Protein AF-A0A9Q5Z4B2-F1 (afdb_monomer_lite)

pLDDT: mean 71.45, std 8.63, range [47.81, 85.69]

Sequence (74 aa):
MPDFTYYIVCLICQCVTLRLWQLIKKSLKNELFSSLQNLRERIQEIFGQLTFEQVISVSSYNFILEALFYAVSY

Structure (mmCIF, N/CA/C/O backbone):
data_AF-A0A9Q5Z4B2-F1
#
_entry.id   AF-A0A9Q5Z4B2-F1
#
loop_
_atom_site.group_PDB
_atom_site.id
_atom_site.type_symbol
_atom_site.label_atom_id
_atom_site.label_alt_id
_atom_site.label_comp_id
_atom_site.label_asym_id
_atom_site.label_entity_id
_atom_site.label_seq_id
_atom_site.pdbx_PDB_ins_code
_atom_site.Cartn_x
_atom_site.Cartn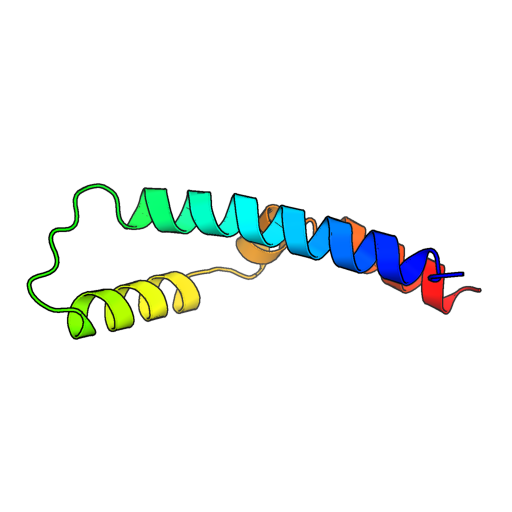_y
_atom_site.Cartn_z
_atom_site.occupancy
_atom_site.B_iso_or_equiv
_atom_site.auth_seq_id
_atom_site.auth_comp_id
_atom_site.auth_asym_id
_atom_site.auth_atom_id
_atom_site.pdbx_PDB_model_num
ATOM 1 N N . MET A 1 1 ? 2.762 8.354 -32.568 1.00 47.81 1 MET A N 1
ATOM 2 C CA . MET A 1 1 ? 2.333 7.058 -31.992 1.00 47.81 1 MET A CA 1
ATOM 3 C C . MET A 1 1 ? 2.769 7.073 -30.540 1.00 47.81 1 MET A C 1
ATOM 5 O O . MET A 1 1 ? 3.864 7.571 -30.321 1.00 47.81 1 MET A O 1
ATOM 9 N N . PRO A 1 2 ? 1.953 6.651 -29.558 1.00 54.12 2 PRO A N 1
ATOM 10 C CA . PRO A 1 2 ? 2.433 6.591 -28.182 1.00 54.12 2 PRO A CA 1
ATOM 11 C C . PRO A 1 2 ? 3.606 5.612 -28.136 1.00 54.12 2 PRO A C 1
ATOM 13 O O . PRO A 1 2 ? 3.468 4.486 -28.618 1.00 54.12 2 PRO A O 1
ATOM 16 N N . ASP A 1 3 ? 4.747 6.061 -27.619 1.00 67.00 3 ASP A N 1
ATOM 17 C CA . ASP A 1 3 ? 5.939 5.234 -27.480 1.00 67.00 3 ASP A CA 1
ATOM 18 C C . ASP A 1 3 ? 5.628 3.960 -26.691 1.00 67.00 3 ASP A C 1
ATOM 20 O O . ASP A 1 3 ? 4.811 3.953 -25.767 1.00 67.00 3 ASP A O 1
ATOM 24 N N . PHE A 1 4 ? 6.297 2.865 -27.044 1.00 62.91 4 PHE A N 1
ATOM 25 C CA . PHE A 1 4 ? 6.197 1.575 -26.354 1.00 62.91 4 PHE A CA 1
ATOM 26 C C . PHE A 1 4 ? 6.394 1.720 -24.829 1.00 62.91 4 PHE A C 1
ATOM 28 O O . PHE A 1 4 ? 5.703 1.082 -24.033 1.00 62.91 4 PHE A O 1
ATOM 35 N N . THR A 1 5 ? 7.241 2.669 -24.425 1.00 59.50 5 THR A N 1
ATOM 36 C CA . THR A 1 5 ? 7.472 3.093 -23.039 1.00 59.50 5 THR A CA 1
ATOM 37 C C . THR A 1 5 ? 6.198 3.589 -22.348 1.00 59.50 5 THR A C 1
ATOM 39 O O . THR A 1 5 ? 5.955 3.244 -21.194 1.00 59.50 5 THR A O 1
ATOM 42 N N . TYR A 1 6 ? 5.337 4.341 -23.041 1.00 66.75 6 TYR A N 1
ATOM 43 C CA . TYR A 1 6 ? 4.074 4.834 -22.485 1.00 66.75 6 TYR A CA 1
ATOM 44 C C . TYR A 1 6 ? 3.109 3.685 -22.172 1.00 66.75 6 TYR A C 1
ATOM 46 O O . TYR A 1 6 ? 2.512 3.653 -21.097 1.00 66.75 6 TYR A O 1
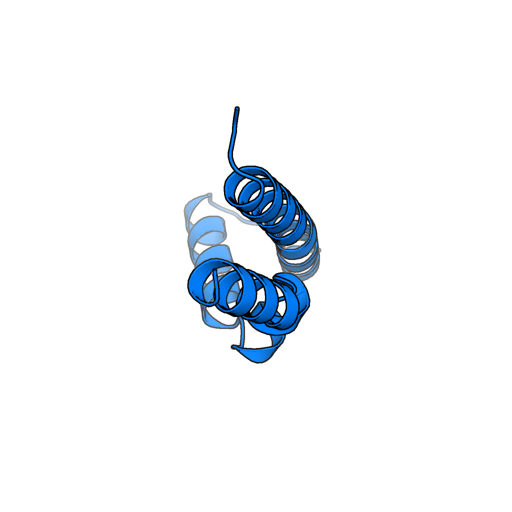ATOM 54 N N . TYR A 1 7 ? 2.998 2.704 -23.072 1.00 65.00 7 TYR A N 1
ATOM 55 C CA . TYR A 1 7 ? 2.162 1.520 -22.855 1.00 65.00 7 TYR A CA 1
ATOM 56 C C . TYR A 1 7 ? 2.651 0.676 -21.680 1.00 65.00 7 TYR A C 1
ATOM 58 O O . TYR A 1 7 ? 1.840 0.252 -20.857 1.00 65.00 7 TYR A O 1
ATOM 66 N N . ILE A 1 8 ? 3.966 0.479 -21.564 1.00 62.16 8 ILE A N 1
ATOM 67 C CA . ILE A 1 8 ? 4.561 -0.258 -20.448 1.00 62.16 8 ILE A CA 1
ATOM 68 C C . ILE A 1 8 ? 4.314 0.464 -19.120 1.00 62.16 8 ILE A C 1
ATOM 70 O O . ILE A 1 8 ? 3.843 -0.162 -18.171 1.00 62.16 8 ILE A O 1
ATOM 74 N N . VAL A 1 9 ? 4.538 1.780 -19.054 1.00 66.31 9 VAL A N 1
ATOM 75 C CA . VAL A 1 9 ? 4.274 2.577 -17.844 1.00 66.31 9 VAL A CA 1
ATOM 76 C C . VAL A 1 9 ? 2.795 2.521 -17.453 1.00 66.31 9 VAL A C 1
ATOM 78 O O . VAL A 1 9 ? 2.479 2.343 -16.277 1.00 66.31 9 VAL A O 1
ATOM 81 N N . CYS A 1 10 ? 1.879 2.610 -18.421 1.00 64.12 10 CYS A N 1
ATOM 82 C CA . CYS A 1 10 ? 0.441 2.538 -18.158 1.00 64.12 10 CYS A CA 1
ATOM 83 C C . CYS A 1 10 ? 0.026 1.153 -17.627 1.00 64.12 10 CYS A C 1
ATOM 85 O O . CYS A 1 10 ? -0.685 1.057 -16.624 1.00 64.12 10 CYS A O 1
ATOM 87 N N . LEU A 1 11 ? 0.532 0.077 -18.242 1.00 62.28 11 LEU A N 1
ATOM 88 C CA . LEU A 1 11 ? 0.245 -1.304 -17.847 1.00 62.28 11 LEU A CA 1
ATOM 89 C C . LEU A 1 11 ? 0.804 -1.632 -16.453 1.00 62.28 11 LEU A C 1
ATOM 91 O O . LEU A 1 11 ? 0.116 -2.251 -15.636 1.00 62.28 11 LEU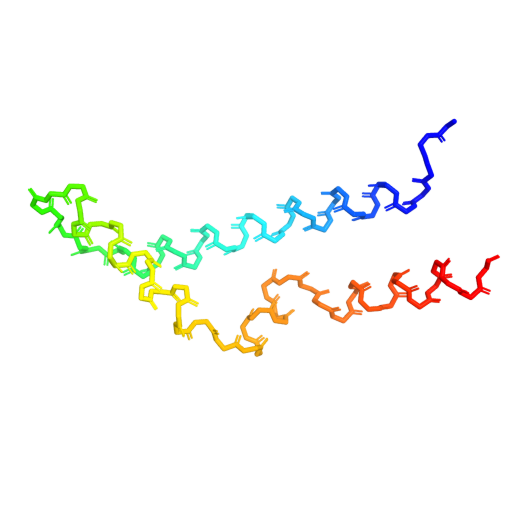 A O 1
ATOM 95 N N . ILE A 1 12 ? 2.023 -1.166 -16.158 1.00 64.62 12 ILE A N 1
ATOM 96 C CA . ILE A 1 12 ? 2.645 -1.259 -14.832 1.00 64.62 12 ILE A CA 1
ATOM 97 C C . ILE A 1 12 ? 1.780 -0.524 -13.807 1.00 64.62 12 ILE A C 1
ATOM 99 O O . ILE A 1 12 ? 1.385 -1.122 -12.808 1.00 64.62 12 ILE A O 1
ATOM 103 N N . CYS A 1 13 ? 1.422 0.737 -14.063 1.00 64.19 13 CYS A N 1
ATOM 104 C CA . CYS A 1 13 ? 0.639 1.559 -13.137 1.00 64.19 13 CYS A CA 1
ATOM 105 C C . CYS A 1 13 ? -0.729 0.926 -12.819 1.00 64.19 13 CYS A C 1
ATOM 107 O O . CYS A 1 13 ? -1.162 0.881 -11.662 1.0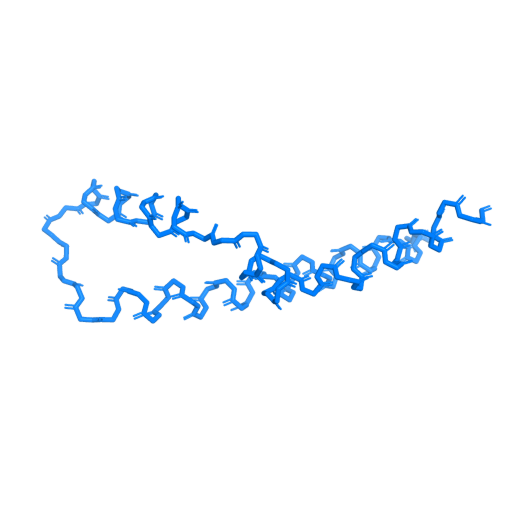0 64.19 13 CYS A O 1
ATOM 109 N N . GLN A 1 14 ? -1.378 0.341 -13.828 1.00 67.38 14 GLN A N 1
ATOM 110 C CA . GLN A 1 14 ? -2.645 -0.368 -13.669 1.00 67.38 14 GLN A CA 1
ATOM 111 C C . GLN A 1 14 ? -2.495 -1.657 -12.838 1.00 67.38 14 GLN A C 1
ATOM 113 O O . GLN A 1 14 ? -3.326 -1.930 -11.966 1.00 67.38 14 GLN A O 1
ATOM 118 N N . CYS A 1 15 ? -1.414 -2.420 -13.035 1.00 64.38 15 CYS A N 1
ATOM 119 C CA . CYS A 1 15 ? -1.126 -3.629 -12.256 1.00 64.38 15 CYS A CA 1
ATOM 120 C C . CYS A 1 15 ? -0.768 -3.324 -10.794 1.00 64.38 15 CYS A C 1
ATOM 122 O O . CYS A 1 15 ? -1.261 -4.004 -9.887 1.00 64.38 15 CYS A O 1
ATOM 124 N N . VAL A 1 16 ? 0.050 -2.291 -10.560 1.00 67.81 16 VAL A N 1
ATOM 125 C CA . VAL A 1 16 ? 0.438 -1.840 -9.214 1.00 67.81 16 VAL A CA 1
ATOM 126 C C . VAL A 1 16 ? -0.805 -1.425 -8.433 1.00 67.81 16 VAL A C 1
ATOM 128 O O . VAL A 1 16 ? -1.000 -1.867 -7.302 1.00 67.81 16 VAL A O 1
ATOM 131 N N . THR A 1 17 ? -1.690 -0.646 -9.061 1.00 70.38 17 THR A N 1
ATOM 132 C CA . THR A 1 17 ? -2.913 -0.140 -8.425 1.00 70.38 17 THR A CA 1
ATOM 133 C C . THR A 1 17 ? -3.837 -1.279 -7.987 1.00 70.38 17 THR A C 1
ATOM 135 O O . THR A 1 17 ? -4.335 -1.277 -6.860 1.00 70.38 17 THR A O 1
ATOM 138 N N . LEU A 1 18 ? -4.030 -2.296 -8.837 1.00 74.25 18 LEU A N 1
ATOM 139 C CA . LEU A 1 18 ? -4.901 -3.433 -8.525 1.00 74.25 18 LEU A CA 1
ATOM 140 C C . LEU A 1 18 ? -4.382 -4.256 -7.335 1.00 74.25 18 LEU A C 1
ATOM 142 O O . LEU A 1 18 ? -5.154 -4.634 -6.451 1.00 74.25 18 LEU A O 1
ATOM 146 N N . ARG A 1 19 ? -3.077 -4.545 -7.300 1.00 72.69 19 ARG A N 1
ATOM 147 C CA . ARG A 1 19 ? -2.469 -5.369 -6.242 1.00 72.69 19 ARG A CA 1
ATOM 148 C C . ARG A 1 19 ? -2.341 -4.609 -4.925 1.00 72.69 19 ARG A C 1
ATOM 150 O O . ARG A 1 19 ? -2.621 -5.179 -3.871 1.00 72.69 19 ARG A O 1
ATOM 157 N N . LEU A 1 20 ? -2.007 -3.321 -4.984 1.00 76.31 20 LEU A N 1
ATOM 158 C CA . LEU A 1 20 ? -1.988 -2.438 -3.820 1.00 76.31 20 LEU A CA 1
ATOM 159 C C . LEU A 1 20 ? -3.376 -2.367 -3.171 1.00 76.31 20 LEU A C 1
ATOM 161 O O . LEU A 1 20 ? -3.506 -2.513 -1.957 1.00 76.31 20 LEU A O 1
ATOM 165 N N . TRP A 1 21 ? -4.428 -2.246 -3.984 1.00 75.81 21 TRP A N 1
ATOM 166 C CA . TRP A 1 21 ? -5.804 -2.242 -3.496 1.00 75.81 21 TRP A CA 1
ATOM 167 C C . TRP A 1 21 ? -6.191 -3.540 -2.777 1.00 75.81 21 TRP A C 1
ATOM 169 O O . TRP A 1 21 ? -6.872 -3.494 -1.754 1.00 75.81 21 TRP A O 1
ATOM 179 N N . GLN A 1 22 ? -5.737 -4.700 -3.262 1.00 81.12 22 GLN A N 1
ATOM 180 C CA . GLN A 1 22 ? -5.958 -5.987 -2.586 1.00 81.12 22 GLN A CA 1
ATOM 181 C C . GLN A 1 22 ? -5.246 -6.064 -1.231 1.00 81.12 22 GLN A C 1
ATOM 183 O O . GLN A 1 22 ? -5.796 -6.617 -0.277 1.00 81.12 22 GLN A O 1
ATOM 188 N N . LEU A 1 23 ? -4.042 -5.498 -1.135 1.00 80.19 23 LEU A N 1
ATOM 189 C CA . LEU A 1 23 ? -3.255 -5.466 0.096 1.00 80.19 23 LEU A CA 1
ATOM 190 C C . LEU A 1 23 ? -3.922 -4.560 1.141 1.00 80.19 23 LEU A C 1
ATOM 192 O O . LEU A 1 23 ? -4.183 -4.999 2.259 1.00 80.19 23 LEU A O 1
ATOM 196 N N . ILE A 1 24 ? -4.329 -3.357 0.728 1.00 80.38 24 ILE A N 1
ATOM 197 C CA . ILE A 1 24 ? -5.091 -2.423 1.565 1.00 80.38 24 ILE A CA 1
ATOM 198 C C . ILE A 1 24 ? -6.412 -3.061 2.017 1.00 80.38 24 ILE A C 1
ATOM 200 O O . ILE A 1 24 ? -6.725 -3.051 3.204 1.00 80.38 24 ILE A O 1
ATOM 204 N N . LYS A 1 25 ? -7.168 -3.697 1.108 1.00 82.25 25 LYS A N 1
ATOM 205 C CA . LYS A 1 25 ? -8.415 -4.400 1.457 1.00 82.25 25 LYS A CA 1
ATOM 206 C C . LYS A 1 25 ? -8.216 -5.505 2.488 1.00 82.25 25 LYS A C 1
ATOM 208 O O . LYS A 1 25 ? -9.096 -5.701 3.320 1.00 82.25 25 LYS A O 1
ATOM 213 N N . LYS A 1 26 ? -7.109 -6.250 2.417 1.00 84.44 26 LYS A N 1
ATOM 214 C CA . LYS A 1 26 ? -6.790 -7.278 3.415 1.00 84.44 26 LYS A CA 1
ATOM 215 C C . LYS A 1 26 ? -6.498 -6.657 4.777 1.00 84.44 26 LYS A C 1
ATOM 217 O O . LYS A 1 26 ? -7.054 -7.146 5.754 1.00 84.44 26 LYS A O 1
ATOM 222 N N . SER A 1 27 ? -5.699 -5.591 4.832 1.00 78.31 27 SER A N 1
ATOM 223 C CA . SER A 1 27 ? -5.382 -4.907 6.095 1.00 78.31 27 SER A CA 1
ATOM 224 C C . SER A 1 27 ? -6.589 -4.220 6.729 1.00 78.31 27 SER A C 1
ATOM 226 O O . SER A 1 27 ? -6.689 -4.179 7.945 1.00 78.31 27 SER A O 1
ATOM 228 N N . LEU A 1 28 ? -7.533 -3.727 5.924 1.00 82.25 28 LEU A N 1
ATOM 229 C CA . LEU A 1 28 ? -8.760 -3.090 6.415 1.00 82.25 28 LEU A CA 1
ATOM 230 C C . LEU A 1 28 ? -9.881 -4.093 6.738 1.00 82.25 28 LEU A C 1
ATOM 232 O O . LEU A 1 28 ? -10.960 -3.702 7.187 1.00 82.25 28 LEU A O 1
ATOM 236 N N . LYS A 1 29 ? -9.680 -5.391 6.472 1.00 78.88 29 LYS A N 1
ATOM 237 C CA . LYS A 1 29 ? -10.722 -6.396 6.684 1.00 78.88 29 LYS A CA 1
ATOM 238 C C . LYS A 1 29 ? -10.972 -6.548 8.188 1.00 78.88 29 LYS A C 1
ATOM 240 O O . LYS A 1 29 ? -10.084 -6.975 8.914 1.00 78.88 29 LYS A O 1
ATOM 245 N N . ASN A 1 30 ? -12.208 -6.270 8.605 1.00 79.44 30 ASN A N 1
ATOM 246 C CA . ASN A 1 30 ? -12.700 -6.261 9.993 1.00 79.44 30 ASN A CA 1
ATOM 247 C C . ASN A 1 30 ? -12.395 -4.998 10.818 1.00 79.44 30 ASN A C 1
ATOM 249 O O . ASN A 1 30 ? -12.641 -5.012 12.022 1.00 79.44 30 ASN A O 1
ATOM 253 N N . GLU A 1 31 ? -11.937 -3.901 10.210 1.00 79.38 31 GLU A N 1
ATOM 254 C CA . GLU A 1 31 ? -11.823 -2.624 10.925 1.00 79.38 31 GLU A CA 1
ATOM 255 C C . GLU A 1 31 ? -13.078 -1.757 10.712 1.00 79.38 31 GLU A C 1
ATOM 257 O O . GLU A 1 31 ? -13.505 -1.503 9.584 1.00 79.38 31 GLU A O 1
ATOM 262 N N . LEU A 1 32 ? -13.697 -1.321 11.816 1.00 77.19 32 LEU A N 1
ATOM 263 C CA . LEU A 1 32 ? -14.802 -0.361 11.824 1.00 77.19 32 LEU A CA 1
ATOM 264 C C . LEU A 1 32 ? -14.254 1.004 12.235 1.00 77.19 32 LEU A C 1
ATOM 266 O O . LEU A 1 32 ? -13.800 1.190 13.363 1.00 77.19 32 LEU A O 1
ATOM 270 N N . PHE A 1 33 ? -14.308 1.966 11.320 1.00 82.31 33 PHE A N 1
ATOM 271 C CA . PHE A 1 33 ? -13.808 3.314 11.562 1.00 82.31 33 PHE A CA 1
ATOM 272 C C . PHE A 1 33 ? -14.944 4.219 12.033 1.00 82.31 33 PHE A C 1
ATOM 274 O O . PHE A 1 33 ? -15.957 4.366 11.353 1.00 82.31 33 PHE A O 1
ATOM 281 N N . SER A 1 34 ? -14.760 4.853 13.190 1.00 81.06 34 SER A N 1
ATOM 282 C CA . SER A 1 34 ? -15.703 5.830 13.748 1.00 81.06 34 SER A CA 1
ATOM 283 C C . SER A 1 34 ? -15.617 7.205 13.074 1.00 81.06 34 SER A C 1
ATOM 285 O O . SER A 1 34 ? -16.517 8.025 13.238 1.00 81.06 34 SER A O 1
ATOM 287 N N . SER A 1 35 ? -14.551 7.469 12.311 1.00 84.38 35 SER A N 1
ATOM 288 C CA . SER A 1 35 ? -14.360 8.712 11.565 1.00 84.38 35 SER A CA 1
ATOM 289 C C . SER A 1 35 ? -13.519 8.491 10.301 1.00 84.38 35 SER A C 1
ATOM 291 O O . SER A 1 35 ? -12.713 7.560 10.218 1.00 84.38 35 SER A O 1
ATOM 293 N N . LEU A 1 36 ? -13.664 9.392 9.324 1.00 82.19 36 LEU A N 1
ATOM 294 C CA . LEU A 1 36 ? -12.811 9.415 8.128 1.00 82.19 36 LEU A CA 1
ATOM 295 C C . LEU A 1 36 ? -11.341 9.720 8.456 1.00 82.19 36 LEU A C 1
ATOM 297 O O . LEU A 1 36 ? -10.452 9.314 7.709 1.00 82.19 36 LEU A O 1
ATOM 301 N N . GLN A 1 37 ? -11.081 10.414 9.566 1.00 77.62 37 GLN A N 1
ATOM 302 C CA . GLN A 1 37 ? -9.728 10.725 10.015 1.00 77.62 37 GLN A CA 1
ATOM 303 C C . GLN A 1 37 ? -8.995 9.451 10.457 1.00 77.62 37 GLN A C 1
ATOM 305 O O . GLN A 1 37 ? -7.877 9.213 10.011 1.00 77.62 37 GLN A O 1
ATOM 310 N N . ASN A 1 38 ? -9.669 8.571 11.203 1.00 80.38 38 ASN A N 1
ATOM 311 C CA . ASN A 1 38 ? -9.100 7.293 11.642 1.00 80.38 38 ASN A CA 1
ATOM 312 C C . ASN A 1 38 ? -8.789 6.379 10.447 1.00 80.38 38 ASN A C 1
ATOM 314 O O . ASN A 1 38 ? -7.774 5.689 10.436 1.00 80.38 38 ASN A O 1
ATOM 318 N N . LEU A 1 39 ? -9.638 6.400 9.411 1.00 80.75 39 LEU A N 1
ATOM 319 C CA . LEU A 1 39 ? -9.375 5.673 8.167 1.00 80.75 39 LEU A CA 1
ATOM 320 C C . LEU A 1 39 ? -8.131 6.219 7.453 1.00 80.75 39 LEU A C 1
ATOM 322 O O . LEU A 1 39 ? -7.308 5.442 6.974 1.00 80.75 39 LEU A O 1
ATOM 326 N N . ARG A 1 40 ? -7.978 7.548 7.378 1.00 81.75 40 ARG A N 1
ATOM 327 C CA . ARG A 1 40 ? -6.806 8.183 6.759 1.00 81.75 40 ARG A CA 1
ATOM 328 C C . ARG A 1 40 ? -5.521 7.807 7.490 1.00 81.75 40 ARG A C 1
ATOM 330 O O . ARG A 1 40 ? -4.564 7.412 6.833 1.00 81.75 40 ARG A O 1
ATOM 337 N N . GLU A 1 41 ? -5.513 7.919 8.813 1.00 85.69 41 GLU A N 1
ATOM 338 C CA . GLU A 1 41 ? -4.360 7.564 9.648 1.00 85.69 41 GLU A CA 1
ATOM 339 C C . GLU A 1 41 ? -3.995 6.093 9.469 1.00 85.69 41 GLU A C 1
ATOM 341 O O . GLU A 1 41 ? -2.839 5.768 9.206 1.00 85.69 41 GLU A O 1
ATOM 346 N N . ARG A 1 42 ? -4.994 5.205 9.463 1.00 82.56 42 ARG A N 1
ATOM 347 C CA . ARG A 1 42 ? -4.767 3.778 9.248 1.00 82.56 42 ARG A CA 1
ATOM 348 C C . ARG A 1 42 ? -4.195 3.462 7.872 1.00 82.56 42 ARG A C 1
ATOM 350 O O . ARG A 1 42 ? -3.283 2.651 7.743 1.00 82.56 42 ARG A O 1
ATOM 357 N N . ILE A 1 43 ? -4.714 4.109 6.833 1.00 81.88 43 ILE A N 1
ATOM 358 C CA . ILE A 1 43 ? -4.177 3.985 5.479 1.00 81.88 43 ILE A CA 1
ATOM 359 C C . ILE A 1 43 ? -2.718 4.462 5.447 1.00 81.88 43 ILE A C 1
ATOM 361 O O . ILE A 1 43 ? -1.877 3.779 4.866 1.00 81.88 43 ILE A O 1
ATOM 365 N N . GLN A 1 44 ? -2.394 5.585 6.093 1.00 78.12 44 GLN A N 1
ATOM 366 C CA . GLN A 1 44 ? -1.019 6.086 6.180 1.00 78.12 44 GLN A CA 1
ATOM 367 C C . GLN A 1 44 ? -0.086 5.127 6.929 1.00 78.12 44 GLN A C 1
ATOM 369 O O . GLN A 1 44 ? 1.037 4.920 6.476 1.00 78.12 44 GLN A O 1
ATOM 374 N N . GLU A 1 45 ? -0.542 4.493 8.010 1.00 84.06 45 GLU A N 1
ATOM 375 C CA . GLU A 1 45 ? 0.220 3.445 8.699 1.00 84.06 45 GLU A CA 1
ATOM 376 C C . GLU A 1 45 ? 0.480 2.238 7.796 1.00 84.06 45 GLU A C 1
ATOM 378 O O . GLU A 1 45 ? 1.611 1.763 7.727 1.00 84.06 45 GLU A O 1
ATOM 383 N N . ILE A 1 46 ? -0.535 1.768 7.061 1.00 82.38 46 ILE A N 1
ATOM 384 C CA . ILE A 1 46 ? -0.384 0.663 6.103 1.00 82.38 46 ILE A CA 1
ATOM 385 C C . ILE A 1 46 ? 0.674 1.025 5.056 1.00 82.38 46 ILE A C 1
ATOM 387 O O . ILE A 1 46 ? 1.546 0.211 4.761 1.00 82.38 46 ILE A O 1
ATOM 391 N N . PHE A 1 47 ? 0.640 2.252 4.528 1.00 77.62 47 PHE A N 1
ATOM 392 C CA . PHE A 1 47 ? 1.654 2.732 3.591 1.00 77.62 47 PHE A CA 1
ATOM 393 C C . PHE A 1 47 ? 3.046 2.858 4.225 1.00 77.62 47 PHE A C 1
ATOM 395 O O . PHE A 1 47 ? 4.029 2.534 3.566 1.00 77.62 47 PHE A O 1
ATOM 402 N N . GLY A 1 48 ? 3.145 3.278 5.488 1.00 77.50 48 GLY A N 1
ATOM 40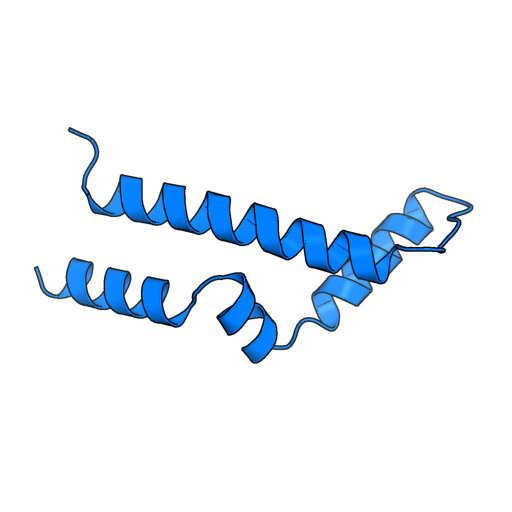3 C CA . GLY A 1 48 ? 4.412 3.355 6.223 1.00 77.50 48 GLY A CA 1
ATOM 404 C C . GLY A 1 48 ? 5.013 1.988 6.569 1.00 77.50 48 GLY A C 1
ATOM 405 O O . GLY A 1 48 ? 6.224 1.875 6.735 1.00 77.50 48 GLY A O 1
ATOM 406 N N . GLN A 1 49 ? 4.183 0.946 6.650 1.00 79.06 49 GLN A N 1
ATOM 407 C CA . GLN A 1 49 ? 4.602 -0.436 6.900 1.00 79.06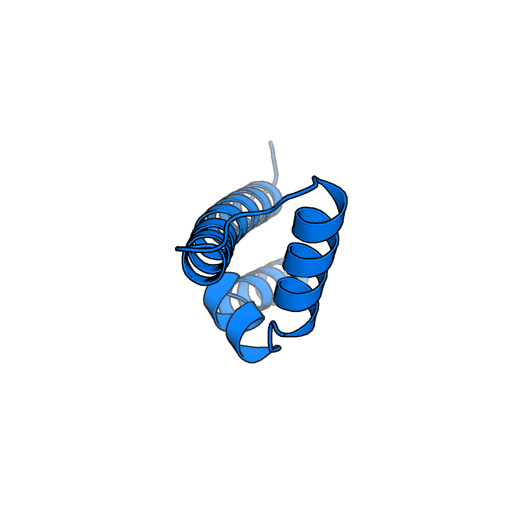 49 GLN A CA 1
ATOM 408 C C . GLN A 1 49 ? 4.935 -1.218 5.624 1.00 79.06 49 GLN A C 1
ATOM 410 O O . GLN A 1 49 ? 5.474 -2.324 5.718 1.00 79.06 49 GLN A O 1
ATOM 415 N N . LEU A 1 50 ? 4.635 -0.677 4.438 1.00 76.25 50 LEU A N 1
ATOM 416 C CA . LEU A 1 50 ? 5.030 -1.304 3.180 1.00 76.25 50 LEU A CA 1
ATOM 417 C C . LEU A 1 50 ? 6.556 -1.351 3.098 1.00 76.25 50 LEU A C 1
ATOM 419 O O . LEU A 1 50 ? 7.230 -0.336 2.933 1.00 76.25 50 LEU A O 1
ATOM 423 N N . THR A 1 51 ? 7.105 -2.558 3.192 1.00 71.31 51 THR A N 1
ATOM 424 C CA . THR A 1 51 ? 8.535 -2.772 3.000 1.00 71.31 51 THR A CA 1
ATOM 425 C C . THR A 1 51 ? 8.892 -2.644 1.527 1.00 71.31 51 THR A C 1
ATOM 427 O O . THR A 1 51 ? 8.077 -2.903 0.637 1.00 71.31 51 THR A O 1
ATOM 430 N N . PHE A 1 52 ? 10.151 -2.298 1.262 1.00 65.44 52 PHE A N 1
ATOM 431 C CA . PHE A 1 52 ? 10.679 -2.224 -0.096 1.00 65.44 52 PHE A CA 1
ATOM 432 C C . PHE A 1 52 ? 10.446 -3.534 -0.868 1.00 65.44 52 PHE A C 1
ATOM 434 O O . PHE A 1 52 ? 10.026 -3.488 -2.013 1.00 65.44 52 PHE A O 1
ATOM 441 N N . GLU A 1 53 ? 10.574 -4.702 -0.231 1.00 65.81 53 GLU A N 1
ATOM 442 C CA . GLU A 1 53 ? 10.246 -5.998 -0.848 1.00 65.81 53 GLU A CA 1
ATOM 443 C C . GLU A 1 53 ? 8.769 -6.153 -1.236 1.00 65.81 53 GLU A C 1
ATOM 445 O O . GLU A 1 53 ? 8.464 -6.692 -2.303 1.00 65.81 53 GLU A O 1
ATOM 450 N N . GLN A 1 54 ? 7.832 -5.681 -0.405 1.00 67.00 54 GLN A N 1
ATOM 451 C CA . GLN A 1 54 ? 6.414 -5.706 -0.767 1.00 67.00 54 GLN A CA 1
ATOM 452 C C . GLN A 1 54 ? 6.132 -4.747 -1.914 1.00 67.00 54 GLN A C 1
ATOM 454 O O . GLN A 1 54 ? 5.413 -5.113 -2.839 1.00 67.00 54 GLN A O 1
ATOM 459 N N . VAL A 1 55 ? 6.746 -3.563 -1.914 1.00 67.00 55 VAL A N 1
ATOM 460 C CA . VAL A 1 55 ? 6.687 -2.650 -3.059 1.00 67.00 55 VAL A CA 1
ATOM 461 C C . VAL A 1 55 ? 7.251 -3.341 -4.298 1.00 67.00 55 VAL A C 1
ATOM 463 O O . VAL A 1 55 ? 6.595 -3.310 -5.335 1.00 67.00 55 VAL A O 1
ATOM 466 N N . ILE A 1 56 ? 8.377 -4.052 -4.193 1.00 65.06 56 ILE A N 1
ATOM 467 C CA . ILE A 1 56 ? 8.982 -4.800 -5.300 1.00 65.06 56 ILE A CA 1
ATOM 468 C C . ILE A 1 56 ? 8.028 -5.855 -5.869 1.00 65.06 56 ILE A C 1
ATOM 470 O O . ILE A 1 56 ? 7.804 -5.911 -7.081 1.00 65.06 56 ILE A O 1
ATOM 474 N N . SER A 1 57 ? 7.420 -6.653 -4.995 1.00 66.81 57 SER A N 1
ATOM 475 C CA . SER A 1 57 ? 6.500 -7.733 -5.358 1.00 66.81 57 SER A CA 1
ATOM 476 C C . SER A 1 57 ? 5.170 -7.215 -5.931 1.00 66.81 57 SER A C 1
ATOM 478 O O . SER A 1 57 ? 4.670 -7.703 -6.950 1.00 66.81 57 SER A O 1
ATOM 480 N N . VAL A 1 58 ? 4.603 -6.170 -5.321 1.00 65.75 58 VAL A N 1
ATOM 481 C CA . VAL A 1 58 ? 3.314 -5.576 -5.710 1.00 65.75 58 VAL A CA 1
ATOM 482 C C . VAL A 1 58 ? 3.446 -4.774 -7.004 1.00 65.75 58 VAL A C 1
ATOM 484 O O . VAL A 1 58 ? 2.546 -4.829 -7.842 1.00 65.75 58 VAL A O 1
ATOM 487 N N . SER A 1 59 ? 4.567 -4.075 -7.200 1.00 64.69 59 SER A N 1
ATOM 488 C CA . SER A 1 59 ? 4.792 -3.233 -8.380 1.00 64.69 59 SER A CA 1
ATOM 489 C C . SER A 1 59 ? 5.418 -3.960 -9.570 1.00 64.69 59 SER A C 1
ATOM 491 O O . SER A 1 59 ? 5.516 -3.378 -10.645 1.00 64.69 59 SER A O 1
ATOM 493 N N . SER A 1 60 ? 5.792 -5.238 -9.425 1.00 67.44 60 SER A N 1
ATOM 494 C CA . SER A 1 60 ? 6.634 -5.937 -10.411 1.00 67.44 60 SER A CA 1
ATOM 495 C C . SER A 1 60 ? 7.924 -5.149 -10.676 1.00 67.44 60 SER A C 1
ATOM 497 O O . SER A 1 60 ? 8.334 -4.970 -11.814 1.00 67.44 60 SER A O 1
ATOM 499 N N . TYR A 1 61 ? 8.557 -4.635 -9.623 1.00 63.91 61 TYR A N 1
ATOM 500 C CA . TYR A 1 61 ? 9.659 -3.671 -9.703 1.00 63.91 61 TYR A CA 1
ATOM 501 C C . TYR A 1 61 ? 10.846 -4.135 -10.548 1.00 63.91 61 TYR A C 1
ATOM 503 O O . TYR A 1 61 ? 11.424 -3.323 -11.258 1.00 63.91 61 TYR A O 1
ATOM 511 N N . ASN A 1 62 ? 11.162 -5.434 -10.551 1.00 65.50 62 ASN A N 1
ATOM 512 C CA . ASN A 1 62 ? 12.188 -5.981 -11.446 1.00 65.50 62 ASN A CA 1
ATOM 513 C C . ASN A 1 62 ? 11.818 -5.789 -12.923 1.00 65.50 62 ASN A C 1
ATOM 515 O O . ASN A 1 62 ? 12.667 -5.406 -13.712 1.00 65.50 62 ASN A O 1
ATOM 519 N N . PHE A 1 63 ? 10.541 -5.945 -13.278 1.00 66.44 63 PHE A N 1
ATOM 520 C CA . PHE A 1 63 ? 10.041 -5.657 -14.623 1.00 66.44 63 PHE A CA 1
ATOM 521 C C . PHE A 1 63 ? 10.080 -4.152 -14.941 1.00 66.44 63 PHE A C 1
ATOM 523 O O . PHE A 1 63 ? 10.384 -3.773 -16.066 1.00 66.44 63 PHE A O 1
ATOM 530 N N . ILE A 1 64 ? 9.827 -3.281 -13.953 1.00 67.44 64 ILE A N 1
ATOM 531 C CA . ILE A 1 64 ? 9.988 -1.824 -14.116 1.00 67.44 64 ILE A CA 1
ATOM 532 C C . ILE A 1 64 ? 11.459 -1.472 -14.374 1.00 67.44 64 ILE A C 1
ATOM 534 O O . ILE A 1 64 ? 11.750 -0.694 -15.279 1.00 67.44 64 ILE A O 1
ATOM 538 N N . LEU A 1 65 ? 12.384 -2.045 -13.599 1.00 67.69 65 LEU A N 1
ATOM 539 C CA . LEU A 1 65 ? 13.819 -1.844 -13.777 1.00 67.69 65 LEU A CA 1
ATOM 540 C C . LEU A 1 65 ? 14.295 -2.377 -15.126 1.00 67.69 65 LEU A C 1
ATOM 542 O O . LEU A 1 65 ? 15.006 -1.665 -15.823 1.00 67.69 65 LEU A O 1
ATOM 546 N N . GLU A 1 66 ? 13.874 -3.576 -15.528 1.00 69.44 66 GLU A N 1
ATOM 547 C CA . GLU A 1 66 ? 14.192 -4.136 -16.845 1.00 69.44 66 GLU A CA 1
ATOM 548 C C . GLU A 1 66 ? 13.665 -3.252 -17.978 1.00 69.44 66 GLU A C 1
ATOM 550 O O . GLU A 1 66 ? 14.400 -2.963 -18.921 1.00 69.44 66 GLU A O 1
ATOM 555 N N . ALA A 1 67 ? 12.430 -2.753 -17.870 1.00 67.31 67 ALA A N 1
ATOM 556 C CA . ALA A 1 67 ? 11.864 -1.832 -18.849 1.00 67.31 67 ALA A CA 1
ATOM 557 C C . ALA A 1 67 ? 12.615 -0.491 -18.901 1.00 67.31 67 ALA A C 1
ATOM 559 O O . ALA A 1 67 ? 12.842 0.036 -19.988 1.00 67.31 67 ALA A O 1
ATOM 560 N N . LEU A 1 68 ? 13.026 0.051 -17.749 1.00 66.19 68 LEU A N 1
ATOM 561 C CA . LEU A 1 68 ? 13.857 1.255 -17.669 1.00 66.19 68 LEU A CA 1
ATOM 562 C C . LEU A 1 68 ? 15.236 1.023 -18.294 1.00 66.19 68 LEU A C 1
ATOM 564 O O . LEU A 1 68 ? 15.682 1.841 -19.091 1.00 66.19 68 LEU A O 1
ATOM 568 N N . PHE A 1 69 ? 15.892 -0.099 -17.986 1.00 67.56 69 PHE A N 1
ATOM 569 C CA . PHE A 1 69 ? 17.177 -0.456 -18.586 1.00 67.56 69 PHE A CA 1
ATOM 570 C C . PHE A 1 69 ? 17.061 -0.619 -20.100 1.00 67.56 69 PHE A C 1
ATOM 572 O O . PHE A 1 69 ? 17.897 -0.090 -20.827 1.00 67.56 69 PHE A O 1
ATOM 579 N N . TYR A 1 70 ? 16.016 -1.284 -20.587 1.00 68.06 70 TYR A N 1
ATOM 580 C CA . TYR A 1 70 ? 15.771 -1.436 -22.018 1.00 68.06 70 TYR A CA 1
ATOM 581 C C . TYR A 1 70 ? 15.524 -0.086 -22.709 1.00 68.06 70 TYR A C 1
ATOM 583 O O . TYR A 1 70 ? 16.113 0.179 -23.751 1.00 68.06 70 TYR A O 1
ATOM 591 N N . ALA A 1 71 ? 14.710 0.788 -22.110 1.00 61.38 71 ALA A N 1
ATOM 592 C CA . ALA A 1 71 ? 14.379 2.100 -22.669 1.00 61.38 71 ALA A CA 1
ATOM 593 C C . ALA A 1 71 ? 15.546 3.103 -22.659 1.00 61.38 71 ALA A C 1
ATOM 595 O O . ALA A 1 71 ? 15.511 4.059 -23.421 1.00 61.38 71 ALA A O 1
ATOM 596 N N . VAL A 1 72 ? 16.544 2.919 -21.787 1.00 62.00 72 VAL A N 1
ATOM 597 C CA . VAL A 1 72 ? 17.752 3.767 -21.720 1.00 62.00 72 VAL A CA 1
ATOM 598 C C . VAL A 1 72 ? 18.907 3.184 -22.550 1.00 62.00 72 VAL A C 1
ATOM 600 O O . VAL A 1 72 ? 19.846 3.900 -22.887 1.00 62.00 72 VAL A O 1
ATOM 603 N N . SER A 1 73 ? 18.850 1.892 -22.891 1.00 64.44 73 SER A N 1
ATOM 604 C CA . SER A 1 73 ? 19.855 1.214 -23.729 1.00 64.44 73 SER A CA 1
ATOM 605 C C . SER A 1 73 ? 19.604 1.365 -25.239 1.00 64.44 73 SER A C 1
ATOM 607 O O . SER A 1 73 ? 20.370 0.813 -26.031 1.00 64.44 73 SER A O 1
ATOM 609 N N . TYR A 1 74 ? 18.544 2.078 -25.634 1.00 48.72 74 TYR A N 1
ATOM 610 C CA . TYR A 1 74 ? 18.152 2.385 -27.013 1.00 48.72 74 TYR A CA 1
ATOM 611 C C . TYR A 1 74 ? 17.961 3.896 -27.166 1.00 48.72 74 TYR A C 1
ATOM 613 O O . TYR A 1 74 ? 18.271 4.422 -28.257 1.00 48.72 74 TYR A O 1
#

Organism: NCBI:txid1628746

Foldseek 3Di:
DPDPLVVLVVVLVVQLVVLVVVQLCVQCVPDDDPDPVVVVVSVVVSVVPCDPVNSCVSSVVVVVVVSVVVVVVD

Secondary structure (DSSP, 8-state):
---HHHHHHHHHHHHHHHHHHHHHHHHTTT---SSHHHHHHHHHHHHHH--HHHHHHHHTHHHHHHHHHHHH--

Radius of gyration: 16.04 Å; chains: 1; bounding box: 36×18×46 Å